Protein AF-A0A938BDA2-F1 (afdb_monomer_lite)

Radius of gyration: 10.04 Å; chains: 1; bounding box: 27×23×15 Å

Secondary structure (DSSP, 8-state):
-EEEE-HHHHHHHHHT-TTS-HHHHHHHH-TTSEEEE-S---

pLDDT: mean 91.65, std 9.91, range [50.72, 97.25]

Structure (mmCIF, N/CA/C/O backbone):
data_AF-A0A938BDA2-F1
#
_entry.id   AF-A0A938BDA2-F1
#
loop_
_atom_site.group_PDB
_atom_site.id
_atom_site.type_symbol
_atom_site.label_atom_id
_atom_site.label_alt_id
_atom_site.label_comp_id
_atom_site.label_asym_id
_atom_site.label_entity_id
_atom_site.label_seq_id
_atom_site.pdbx_PDB_ins_code
_atom_site.Cartn_x
_atom_site.Cartn_y
_atom_site.Cartn_z
_atom_site.occupancy
_atom_site.B_iso_or_equiv
_atom_site.auth_seq_id
_atom_site.auth_comp_id
_atom_site.auth_asym_id
_atom_site.auth_atom_id
_atom_site.pdbx_PDB_model_num
ATOM 1 N N . MET A 1 1 ? -7.002 8.875 4.821 1.00 93.19 1 MET A N 1
ATOM 2 C CA . MET A 1 1 ? -5.649 9.251 5.341 1.00 93.19 1 MET A CA 1
ATOM 3 C C . MET A 1 1 ? -4.618 9.169 4.213 1.00 93.19 1 MET A C 1
ATOM 5 O O . MET A 1 1 ? -4.969 8.686 3.149 1.00 93.19 1 MET A O 1
ATOM 9 N N . LYS A 1 2 ? -3.369 9.630 4.403 1.00 95.38 2 LYS A N 1
ATOM 10 C CA . LYS A 1 2 ? -2.285 9.432 3.417 1.00 95.38 2 LYS A CA 1
ATOM 11 C C . LYS A 1 2 ? -1.331 8.336 3.896 1.00 95.38 2 LYS A C 1
ATOM 13 O O . LYS A 1 2 ? -0.814 8.432 5.008 1.00 95.38 2 LYS A O 1
ATOM 18 N N . LEU A 1 3 ? -1.104 7.321 3.068 1.00 95.31 3 LEU A N 1
ATOM 19 C CA . LEU A 1 3 ? -0.211 6.193 3.340 1.00 95.31 3 LEU A CA 1
ATOM 20 C C . LEU A 1 3 ? 0.942 6.214 2.339 1.00 95.31 3 LEU A C 1
ATOM 22 O O . LEU A 1 3 ? 0.707 6.322 1.141 1.00 95.31 3 LEU A O 1
ATOM 26 N N . LEU A 1 4 ? 2.178 6.084 2.816 1.00 95.12 4 LEU A N 1
ATOM 27 C CA . LEU A 1 4 ? 3.346 5.877 1.963 1.00 95.12 4 LEU A CA 1
ATOM 28 C C . LEU A 1 4 ? 3.866 4.460 2.189 1.00 95.12 4 LEU A C 1
ATOM 30 O O . LEU A 1 4 ? 4.280 4.119 3.297 1.00 95.12 4 LEU A O 1
ATOM 34 N N . LEU A 1 5 ? 3.822 3.636 1.147 1.00 94.25 5 LEU A N 1
ATOM 35 C CA . LEU A 1 5 ? 4.296 2.260 1.186 1.00 94.25 5 LEU A CA 1
ATOM 36 C C . LEU A 1 5 ? 5.762 2.197 0.768 1.00 94.25 5 LEU A C 1
ATOM 38 O O . LEU A 1 5 ? 6.150 2.760 -0.256 1.00 94.25 5 LEU A O 1
ATOM 42 N N . ASP A 1 6 ? 6.561 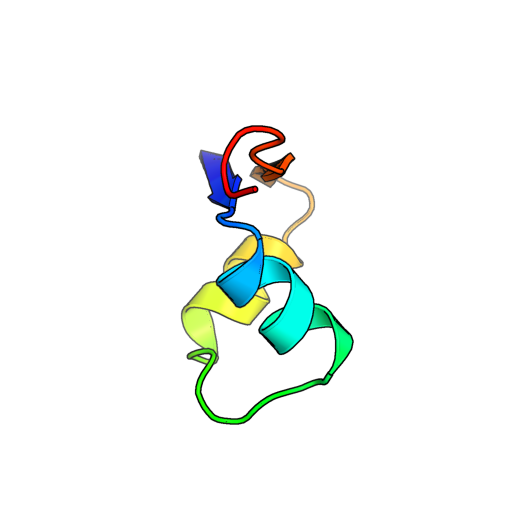1.457 1.530 1.00 93.00 6 ASP A N 1
ATOM 43 C CA . ASP A 1 6 ? 7.847 0.972 1.040 1.00 93.00 6 ASP A CA 1
ATOM 44 C C . ASP A 1 6 ? 7.630 -0.146 0.003 1.00 93.00 6 ASP A C 1
ATOM 46 O O . ASP A 1 6 ? 6.607 -0.843 0.020 1.00 93.00 6 ASP A O 1
ATOM 50 N N . THR A 1 7 ? 8.612 -0.353 -0.874 1.00 91.38 7 THR A N 1
ATOM 51 C CA . THR A 1 7 ? 8.582 -1.413 -1.889 1.00 91.38 7 THR A CA 1
ATOM 52 C C . THR A 1 7 ? 8.320 -2.791 -1.272 1.00 91.38 7 THR A C 1
ATOM 54 O O . THR A 1 7 ? 7.512 -3.551 -1.809 1.00 91.38 7 THR A O 1
ATOM 57 N N . HIS A 1 8 ? 8.912 -3.123 -0.116 1.00 91.94 8 HIS A N 1
ATOM 58 C CA . HIS A 1 8 ? 8.683 -4.442 0.495 1.00 91.94 8 HIS A CA 1
ATOM 59 C C . HIS A 1 8 ? 7.235 -4.637 0.978 1.00 91.94 8 HIS A C 1
ATOM 61 O O . HIS A 1 8 ? 6.680 -5.724 0.814 1.00 91.94 8 HIS A O 1
ATOM 67 N N . ILE A 1 9 ? 6.595 -3.588 1.512 1.00 94.19 9 ILE A N 1
ATOM 68 C CA . ILE A 1 9 ? 5.185 -3.628 1.934 1.00 94.19 9 ILE A CA 1
ATOM 69 C C . ILE A 1 9 ? 4.279 -3.840 0.723 1.00 94.19 9 ILE A C 1
ATOM 71 O O . ILE A 1 9 ? 3.355 -4.654 0.775 1.00 94.19 9 ILE A O 1
ATOM 75 N N . PHE A 1 10 ? 4.568 -3.154 -0.382 1.00 93.69 10 PHE A N 1
ATOM 76 C CA . PHE A 1 10 ? 3.820 -3.316 -1.623 1.00 93.69 10 PHE A CA 1
ATOM 77 C C . PHE A 1 10 ? 3.933 -4.738 -2.191 1.00 93.69 10 PHE A C 1
ATOM 79 O O . PHE A 1 10 ? 2.921 -5.344 -2.545 1.00 93.69 10 PHE A O 1
ATOM 86 N N . LEU A 1 11 ? 5.136 -5.321 -2.195 1.00 93.56 11 LEU A N 1
ATOM 87 C CA . LEU A 1 11 ? 5.342 -6.705 -2.635 1.00 93.56 11 LEU A CA 1
ATOM 88 C C . LEU A 1 11 ? 4.608 -7.714 -1.742 1.00 93.56 11 LEU A C 1
ATOM 90 O O . LEU A 1 11 ? 4.008 -8.665 -2.251 1.00 93.56 11 LEU A O 1
ATOM 94 N N . TRP A 1 12 ? 4.606 -7.504 -0.424 1.00 95.56 12 TRP A N 1
ATOM 95 C CA . TRP A 1 12 ? 3.835 -8.335 0.505 1.00 95.56 12 TRP A CA 1
ATOM 96 C C . TRP A 1 12 ? 2.334 -8.220 0.272 1.00 95.56 12 TRP A C 1
ATOM 98 O O . TRP A 1 12 ? 1.642 -9.238 0.280 1.00 95.56 12 TRP A O 1
ATOM 108 N N . PHE A 1 13 ? 1.836 -7.011 0.015 1.00 95.31 13 PHE A N 1
ATOM 109 C CA . PHE A 1 13 ? 0.432 -6.785 -0.310 1.00 95.31 13 PHE A CA 1
ATOM 110 C C . PHE A 1 13 ? 0.016 -7.528 -1.585 1.00 95.31 13 PHE A C 1
ATOM 112 O O . PHE A 1 13 ? -0.978 -8.256 -1.562 1.00 95.31 13 PHE A O 1
ATOM 119 N N . LEU A 1 14 ? 0.804 -7.416 -2.662 1.00 94.12 14 LEU A N 1
ATOM 120 C CA . LEU A 1 14 ? 0.549 -8.114 -3.928 1.00 94.12 14 LEU A CA 1
ATOM 121 C C . LEU A 1 14 ? 0.612 -9.638 -3.790 1.00 94.12 14 LEU A C 1
ATOM 123 O O . LEU A 1 14 ? -0.183 -10.349 -4.401 1.00 94.12 14 LEU A O 1
ATOM 127 N N . SER A 1 15 ? 1.537 -10.139 -2.973 1.00 95.50 15 SER A N 1
ATOM 128 C CA . SER A 1 15 ? 1.747 -11.580 -2.782 1.00 95.50 1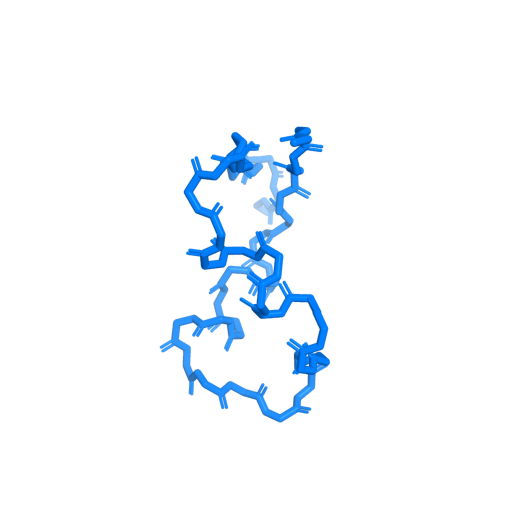5 SER A CA 1
ATOM 129 C C . SER A 1 15 ? 0.794 -12.201 -1.753 1.00 95.50 15 SER A C 1
ATOM 131 O O . SER A 1 15 ? 0.831 -13.412 -1.543 1.00 95.50 15 SER A O 1
ATOM 133 N N . GLY A 1 16 ? -0.026 -11.394 -1.068 1.00 93.38 16 GLY A N 1
ATOM 134 C CA . GLY A 1 16 ? -0.852 -11.856 0.051 1.00 93.38 16 GLY A CA 1
ATOM 135 C C . GLY A 1 16 ? -0.029 -12.386 1.232 1.00 93.38 16 GLY A C 1
ATOM 136 O O . GLY A 1 16 ? -0.474 -13.292 1.936 1.00 93.38 16 GLY A O 1
ATOM 137 N N . ASP A 1 17 ? 1.179 -11.856 1.436 1.00 95.38 17 ASP A N 1
ATOM 138 C CA . ASP A 1 17 ? 2.129 -12.361 2.425 1.00 95.38 17 ASP A CA 1
ATOM 139 C C . ASP A 1 17 ? 1.597 -12.177 3.857 1.00 95.38 17 ASP A C 1
ATOM 141 O O . ASP A 1 17 ? 1.138 -11.105 4.252 1.00 95.38 17 ASP A O 1
ATOM 145 N N . LYS A 1 18 ? 1.707 -13.233 4.667 1.00 93.44 18 LYS A N 1
ATOM 146 C CA . LYS A 1 18 ? 1.296 -13.277 6.081 1.00 93.44 18 LYS A CA 1
ATOM 147 C C . LYS A 1 18 ? 2.049 -12.298 6.988 1.00 93.44 18 LYS A C 1
ATOM 149 O O . LYS A 1 18 ? 1.599 -12.045 8.102 1.00 93.44 18 LYS A O 1
ATOM 154 N N . ARG A 1 19 ? 3.189 -11.766 6.534 1.00 94.81 19 ARG A N 1
ATOM 155 C CA . ARG A 1 19 ? 3.941 -10.713 7.233 1.00 94.81 19 ARG A CA 1
ATOM 156 C C . ARG A 1 19 ? 3.237 -9.359 7.192 1.00 94.81 19 ARG A C 1
ATOM 158 O O . ARG A 1 19 ? 3.550 -8.521 8.031 1.00 94.81 19 ARG A O 1
ATOM 165 N N . LEU A 1 20 ? 2.290 -9.147 6.272 1.00 95.81 20 LEU A N 1
ATOM 166 C CA . LEU A 1 20 ? 1.477 -7.935 6.234 1.00 95.81 20 LEU A CA 1
ATOM 167 C C . LEU A 1 20 ? 0.291 -8.059 7.210 1.00 95.81 20 LEU A C 1
ATOM 169 O O . LEU A 1 20 ? -0.594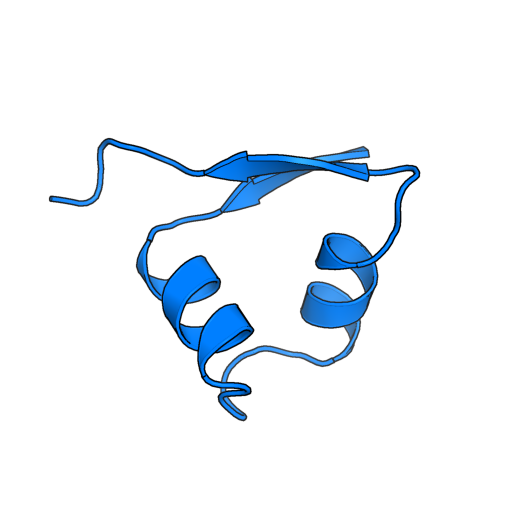 -8.892 6.987 1.00 95.81 20 LEU A O 1
ATOM 173 N N . PRO A 1 21 ? 0.222 -7.239 8.276 1.00 95.31 21 PRO A N 1
ATOM 174 C CA . PRO A 1 21 ? -0.882 -7.294 9.228 1.00 95.31 21 PRO A CA 1
ATOM 175 C C . PRO A 1 21 ? -2.228 -7.001 8.559 1.00 95.31 21 PRO A C 1
ATOM 177 O O . PRO A 1 21 ? -2.319 -6.142 7.681 1.00 95.31 21 PRO A O 1
ATOM 180 N N . ALA A 1 22 ? -3.293 -7.664 9.021 1.00 94.56 22 ALA A N 1
ATOM 181 C CA . ALA A 1 22 ? -4.632 -7.507 8.450 1.00 94.56 22 ALA A CA 1
ATOM 182 C C . ALA A 1 22 ? -5.103 -6.044 8.455 1.00 94.56 22 ALA A C 1
ATOM 184 O O . ALA A 1 22 ? -5.484 -5.544 7.406 1.00 94.56 22 ALA A O 1
ATOM 185 N N . ALA A 1 23 ? -4.940 -5.334 9.575 1.00 94.75 23 ALA A N 1
ATOM 186 C CA . ALA A 1 23 ? -5.308 -3.922 9.679 1.00 94.75 23 ALA A CA 1
ATOM 187 C C . ALA A 1 23 ? -4.597 -3.040 8.636 1.00 94.75 23 ALA A C 1
ATOM 189 O O . ALA A 1 23 ? -5.211 -2.157 8.053 1.00 94.75 23 ALA A O 1
ATOM 190 N N . MET A 1 24 ? -3.317 -3.309 8.350 1.00 95.00 24 MET A N 1
ATOM 191 C CA . MET A 1 24 ? -2.559 -2.554 7.348 1.00 95.00 24 MET A CA 1
ATOM 192 C C . MET A 1 24 ? -3.064 -2.850 5.933 1.00 95.00 24 MET A C 1
ATOM 194 O O . MET A 1 24 ? -3.217 -1.940 5.126 1.00 95.00 24 MET A O 1
ATOM 198 N N . ARG A 1 25 ? -3.375 -4.117 5.639 1.00 95.50 25 ARG A N 1
ATOM 199 C CA . ARG A 1 25 ? -4.001 -4.516 4.373 1.00 95.50 25 ARG A CA 1
ATOM 200 C C . ARG A 1 25 ? -5.374 -3.870 4.190 1.00 95.50 25 ARG A C 1
ATOM 202 O O . ARG A 1 25 ? -5.690 -3.470 3.074 1.00 95.50 25 ARG A O 1
ATOM 209 N N . ASP A 1 26 ? -6.159 -3.768 5.256 1.00 96.25 26 ASP A N 1
ATOM 210 C CA . ASP A 1 26 ? -7.478 -3.139 5.224 1.00 96.25 26 ASP A CA 1
ATOM 211 C C . ASP A 1 26 ? -7.345 -1.630 4.973 1.00 96.25 26 ASP A C 1
ATOM 213 O O . ASP A 1 26 ? -8.008 -1.109 4.083 1.00 96.25 26 ASP A O 1
ATOM 217 N N . SER A 1 27 ? -6.393 -0.950 5.625 1.00 96.25 27 SER A N 1
ATOM 218 C CA . SER A 1 27 ? -6.091 0.461 5.340 1.00 96.25 27 SER A CA 1
ATOM 219 C C . SER A 1 27 ? -5.584 0.702 3.912 1.00 96.25 27 SER A C 1
ATOM 221 O O . SER A 1 27 ? -5.907 1.731 3.328 1.00 96.25 27 SER A O 1
ATOM 223 N N . ILE A 1 28 ? -4.817 -0.227 3.325 1.00 95.75 28 ILE A N 1
ATOM 224 C CA . ILE A 1 28 ? -4.373 -0.133 1.919 1.00 95.75 28 ILE A CA 1
ATOM 225 C C . ILE A 1 28 ? -5.549 -0.320 0.938 1.00 95.75 28 ILE A C 1
ATOM 227 O O . ILE A 1 28 ? -5.520 0.233 -0.157 1.00 95.75 28 ILE A O 1
ATOM 231 N N . ARG A 1 29 ? -6.567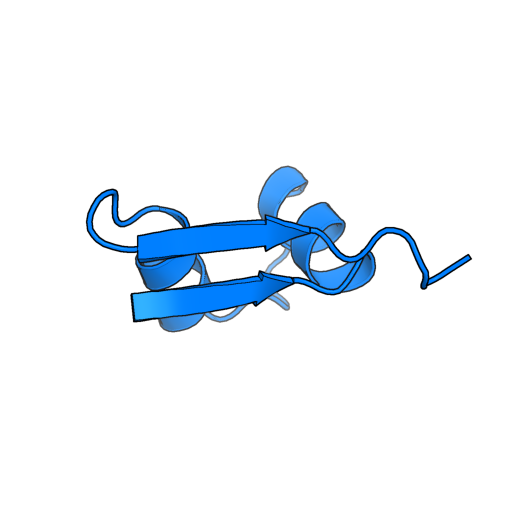 -1.114 1.300 1.00 95.00 29 ARG A N 1
ATOM 232 C CA . ARG A 1 29 ? -7.752 -1.394 0.458 1.00 95.00 29 ARG A CA 1
ATOM 233 C C . ARG A 1 29 ? -8.869 -0.367 0.595 1.00 95.00 29 ARG A C 1
ATOM 235 O O . ARG A 1 29 ? -9.786 -0.360 -0.220 1.00 95.00 29 ARG A O 1
ATOM 242 N N . ASP A 1 30 ? -8.818 0.433 1.643 1.00 97.25 30 ASP A N 1
ATOM 243 C CA . ASP A 1 30 ? -9.780 1.483 1.914 1.00 97.25 30 ASP A CA 1
ATOM 244 C C . ASP A 1 30 ? -9.600 2.645 0.923 1.00 97.25 30 ASP A C 1
ATOM 246 O O . ASP A 1 30 ? -8.548 3.283 0.870 1.00 97.25 30 ASP A O 1
ATOM 250 N N . PHE A 1 31 ? -10.643 2.901 0.130 1.00 93.50 31 PHE A N 1
ATOM 251 C CA . PHE A 1 31 ? -10.657 3.929 -0.911 1.00 93.50 31 PHE A CA 1
ATOM 252 C C . PHE A 1 31 ? -10.660 5.361 -0.357 1.00 93.50 31 PHE A C 1
ATOM 254 O O . PHE A 1 31 ? -10.319 6.281 -1.100 1.00 93.50 31 PHE A O 1
ATOM 261 N N . ASP A 1 32 ? -10.980 5.561 0.928 1.00 96.88 32 ASP A N 1
ATOM 262 C CA . ASP A 1 32 ? -10.839 6.862 1.598 1.00 96.88 32 ASP A CA 1
ATOM 263 C C . ASP A 1 32 ? -9.367 7.174 1.960 1.00 96.88 32 ASP A C 1
ATOM 265 O O . ASP A 1 32 ? -9.032 8.266 2.450 1.00 96.88 32 ASP A O 1
ATOM 269 N N . ASN A 1 33 ? -8.449 6.228 1.721 1.00 96.94 33 ASN A N 1
ATOM 270 C CA . ASN A 1 33 ? -7.015 6.434 1.868 1.00 96.94 33 ASN A CA 1
ATOM 271 C C . ASN A 1 33 ? -6.339 6.731 0.526 1.00 96.94 33 ASN A C 1
ATOM 273 O O . ASN A 1 33 ? -6.436 5.987 -0.445 1.00 96.94 33 ASN A O 1
ATOM 277 N N . GLU A 1 34 ? -5.554 7.804 0.504 1.00 97.00 34 GLU A N 1
ATOM 278 C CA . GLU A 1 34 ? -4.607 8.070 -0.570 1.00 97.00 34 GLU A CA 1
ATOM 279 C C . GLU A 1 34 ? -3.340 7.250 -0.316 1.00 97.00 34 GLU A C 1
ATOM 281 O O . GLU A 1 34 ? -2.615 7.485 0.657 1.00 97.00 34 GLU A O 1
ATOM 286 N N . VAL A 1 35 ? -3.077 6.279 -1.188 1.00 95.00 35 VAL A N 1
ATOM 287 C CA . VAL A 1 35 ? -1.928 5.377 -1.083 1.00 95.00 35 VAL A CA 1
ATOM 288 C C . VAL A 1 35 ? -0.867 5.763 -2.107 1.00 95.00 35 VAL A C 1
ATOM 290 O O . VAL A 1 35 ? -1.107 5.756 -3.312 1.00 95.00 35 VAL A O 1
ATOM 293 N N . TYR A 1 36 ? 0.330 6.062 -1.618 1.00 94.38 36 TYR A N 1
ATOM 294 C CA . TYR A 1 36 ? 1.515 6.353 -2.412 1.00 94.38 36 TYR A CA 1
ATOM 295 C C . TYR A 1 36 ? 2.513 5.202 -2.291 1.00 94.38 36 TYR A C 1
ATOM 297 O O . TYR A 1 36 ? 2.655 4.604 -1.225 1.00 94.38 36 TYR A O 1
ATOM 305 N N . LEU A 1 37 ? 3.245 4.921 -3.365 1.00 91.88 37 LEU A N 1
ATOM 306 C CA . LEU A 1 37 ? 4.347 3.962 -3.371 1.00 91.88 37 LEU A CA 1
ATOM 307 C C . LEU A 1 37 ? 5.674 4.720 -3.455 1.00 91.88 37 LEU A C 1
ATOM 309 O O . LEU A 1 37 ? 5.867 5.532 -4.361 1.00 91.88 37 LEU A O 1
ATOM 313 N N . SER A 1 38 ? 6.580 4.462 -2.512 1.00 89.31 38 SER A N 1
ATOM 314 C CA . SER A 1 38 ? 7.938 5.003 -2.553 1.00 89.31 38 SER A CA 1
ATOM 315 C C . SER A 1 38 ? 8.699 4.435 -3.750 1.00 89.31 38 SER A C 1
ATOM 317 O O . SER A 1 38 ? 8.785 3.222 -3.917 1.00 89.31 38 SER A O 1
ATOM 319 N N . VAL A 1 39 ? 9.294 5.316 -4.556 1.00 79.81 39 VAL A N 1
ATOM 320 C CA . VAL A 1 39 ? 10.123 4.953 -5.722 1.00 79.81 39 VAL A CA 1
ATOM 321 C C . VAL A 1 39 ? 11.606 4.785 -5.342 1.00 79.81 39 VAL A C 1
ATOM 323 O O . VAL A 1 39 ? 12.420 4.405 -6.175 1.00 79.81 39 VAL A O 1
ATOM 326 N N . VAL A 1 40 ? 11.977 5.100 -4.093 1.00 69.31 40 VAL A N 1
ATOM 327 C CA . VAL A 1 40 ? 13.379 5.302 -3.671 1.00 69.31 40 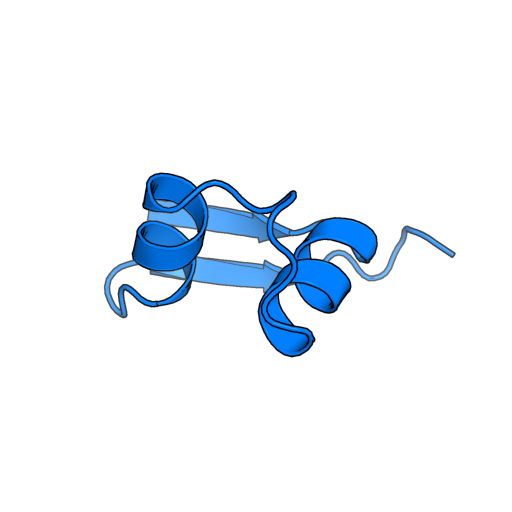VAL A CA 1
ATOM 328 C C . VAL A 1 40 ? 14.017 4.054 -3.043 1.00 69.31 40 VAL A C 1
ATOM 330 O O . VAL A 1 40 ? 15.224 4.037 -2.847 1.00 69.31 40 VAL A O 1
ATOM 333 N N . SER A 1 41 ? 13.268 2.984 -2.764 1.00 54.56 41 SER A N 1
ATOM 334 C CA . SER A 1 41 ? 13.802 1.796 -2.064 1.00 54.56 41 SER A CA 1
ATOM 335 C C . SER A 1 41 ? 14.632 0.83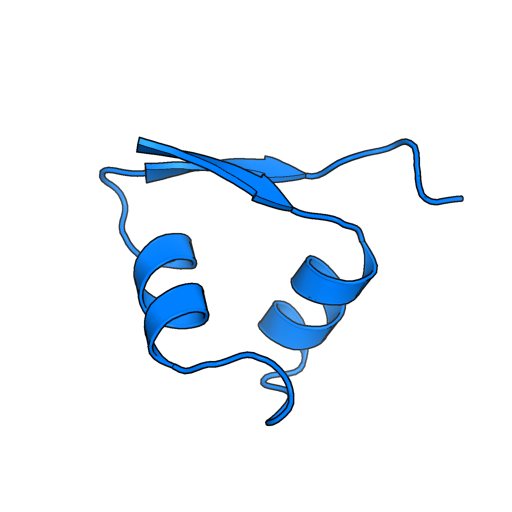9 -2.954 1.00 54.56 41 SER A C 1
ATOM 337 O O . SER A 1 41 ? 14.594 -0.368 -2.720 1.00 54.56 41 SER A O 1
ATOM 339 N N . LEU A 1 42 ? 15.330 1.357 -3.978 1.00 50.72 42 LEU A N 1
ATOM 340 C CA . LEU A 1 42 ? 16.227 0.598 -4.871 1.00 50.72 42 LEU A CA 1
ATOM 341 C C . LEU A 1 42 ? 17.477 0.083 -4.145 1.00 50.72 42 LEU A C 1
ATOM 343 O O . LEU A 1 42 ? 18.127 0.891 -3.444 1.00 50.72 42 LEU A O 1
#

Sequence (42 aa):
MKLLLDTHIFLWFLSGDKRLPAAMRDSIRDFDNEVYLSVVSL

Foldseek 3Di:
DEEEDEPVQVVCLVVVNPVNDPVNNVQVVDPVYHYHYDPPND